Protein AF-A0A7Y5FAD1-F1 (afdb_monomer)

Foldseek 3Di:
DDDDDDDPVVVVPPPPDDDDDDPCPPPPPPQVQWQKKKFWDDDDPPADPQQVQQRVFKIFNDPVLRVVSGSDPPHPTDMDIDIDHPVLVCQQQPPNRGMGGNVPSD

Mean predicted aligned error: 13.63 Å

Radius of gyration: 22.09 Å; Cα contacts (8 Å, |Δi|>4): 123; chains: 1; bounding box: 29×69×39 Å

Solvent-accessible surface area (backbone atoms only — not comparable to full-atom values): 6742 Å² total; per-residue (Å²): 140,84,82,83,79,84,56,78,71,70,70,71,72,74,80,81,83,79,91,75,90,74,85,70,65,70,79,70,77,80,51,90,57,48,40,72,33,22,30,38,46,77,82,69,86,87,57,53,68,63,44,54,51,48,29,73,37,35,40,14,62,36,68,67,50,36,70,67,65,59,69,49,98,86,53,82,56,45,79,41,82,45,72,42,47,49,68,60,48,53,64,40,36,52,98,75,45,50,64,28,45,59,84,75,61,103

Secondary structure (DSSP, 8-state):
-------TTTTSSS-----------------TTEEEEEEEE--STTS-HHHHHHHHHEEESSHHHHHH--SSTT--PEEEEEEEEHHHHHHHSGGG-SEEETTT--

Sequence (106 aa):
MKVKKVTRRAFLSSTAVAGATVTMGCPRPNLTNGVKVFKR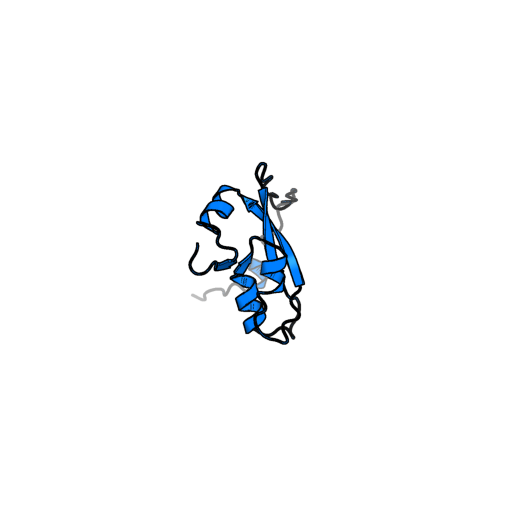SARGIHVSNAAKKNNFNKL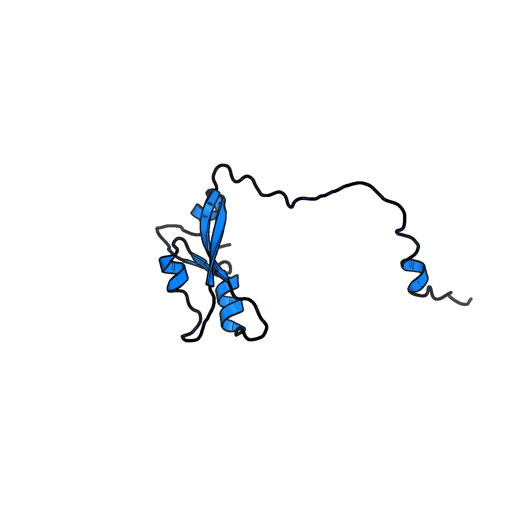YKTFLAAKRGRAHKGDHSYVVQLIISRQLFDTLFPNGNLVADLRHDL

pLDDT: mean 78.47, std 18.67, range [41.38, 97.06]

Structure (mmCIF, N/CA/C/O backbone):
data_AF-A0A7Y5FAD1-F1
#
_entry.id   AF-A0A7Y5FAD1-F1
#
loop_
_atom_site.group_PDB
_atom_site.id
_atom_site.type_symbol
_atom_site.label_atom_id
_atom_site.label_alt_id
_atom_site.label_comp_id
_atom_site.label_asym_id
_atom_site.label_entity_id
_atom_site.label_seq_id
_atom_site.pdbx_PDB_ins_code
_atom_site.Cartn_x
_atom_site.Cartn_y
_atom_site.Cartn_z
_atom_site.occupancy
_atom_site.B_iso_or_equiv
_atom_site.auth_seq_id
_atom_site.auth_comp_id
_atom_site.auth_asym_id
_atom_site.auth_atom_id
_atom_site.pdbx_PDB_model_num
ATOM 1 N N . MET A 1 1 ? -4.026 59.691 -21.173 1.00 42.12 1 MET A N 1
ATOM 2 C CA . MET A 1 1 ? -3.724 59.076 -19.857 1.00 42.12 1 MET A CA 1
ATOM 3 C C . MET A 1 1 ? -2.830 57.858 -20.068 1.00 42.12 1 MET A C 1
ATOM 5 O O . MET A 1 1 ? -3.213 56.977 -20.824 1.00 42.12 1 MET A O 1
ATOM 9 N N . LYS A 1 2 ? -1.625 57.818 -19.482 1.00 41.38 2 LYS A N 1
ATOM 10 C CA . LYS A 1 2 ? -0.710 56.661 -19.569 1.00 41.38 2 LYS A CA 1
ATOM 11 C C . LYS A 1 2 ? -0.881 55.789 -18.321 1.00 41.38 2 LYS A C 1
ATOM 13 O O . LYS A 1 2 ? -0.657 56.267 -17.213 1.00 41.38 2 LYS A O 1
ATOM 18 N N . VAL A 1 3 ? -1.268 54.526 -18.497 1.00 57.53 3 VAL A N 1
ATOM 19 C CA . VAL A 1 3 ? -1.373 53.542 -17.406 1.00 57.53 3 VAL A CA 1
ATOM 20 C C . VAL A 1 3 ? 0.041 53.145 -16.968 1.00 57.53 3 VAL A C 1
ATOM 22 O O . VAL A 1 3 ? 0.816 52.615 -17.766 1.00 57.53 3 VAL A O 1
ATOM 25 N N . LYS A 1 4 ? 0.403 53.423 -15.709 1.00 57.50 4 LYS A N 1
ATOM 26 C CA . LYS A 1 4 ? 1.689 53.006 -15.127 1.00 57.50 4 LYS A CA 1
ATOM 27 C C . LYS A 1 4 ? 1.701 51.478 -14.983 1.00 57.50 4 LYS A C 1
ATOM 29 O O . LYS A 1 4 ? 0.959 50.926 -14.177 1.00 57.50 4 LYS A O 1
ATOM 34 N N . LYS A 1 5 ? 2.545 50.791 -15.760 1.00 57.88 5 LYS A N 1
ATOM 35 C CA . LYS A 1 5 ? 2.800 49.349 -15.609 1.00 57.88 5 LYS A CA 1
ATOM 36 C C . LYS A 1 5 ? 3.561 49.105 -14.303 1.00 57.88 5 LYS A C 1
ATOM 38 O O . LYS A 1 5 ? 4.722 49.485 -14.185 1.00 57.88 5 LYS A O 1
ATOM 43 N N . VAL A 1 6 ? 2.907 48.457 -13.342 1.00 59.28 6 VAL A N 1
ATOM 44 C CA . VAL A 1 6 ? 3.544 47.960 -12.117 1.00 59.28 6 VAL A CA 1
ATOM 45 C C . VAL A 1 6 ? 4.505 46.836 -12.506 1.00 59.28 6 VAL A C 1
ATOM 47 O O . VAL A 1 6 ? 4.096 45.814 -13.054 1.00 59.28 6 VAL A O 1
ATOM 50 N N . THR A 1 7 ? 5.801 47.035 -12.284 1.00 65.25 7 THR A N 1
ATOM 51 C CA . THR A 1 7 ? 6.825 46.021 -12.552 1.00 65.25 7 THR A CA 1
ATOM 52 C C . THR A 1 7 ? 6.920 45.038 -11.383 1.00 65.25 7 THR A C 1
ATOM 54 O O . THR A 1 7 ? 6.825 45.421 -10.218 1.00 65.25 7 THR A O 1
ATOM 57 N N . ARG A 1 8 ? 7.137 43.749 -11.695 1.00 54.91 8 ARG A N 1
ATOM 58 C CA 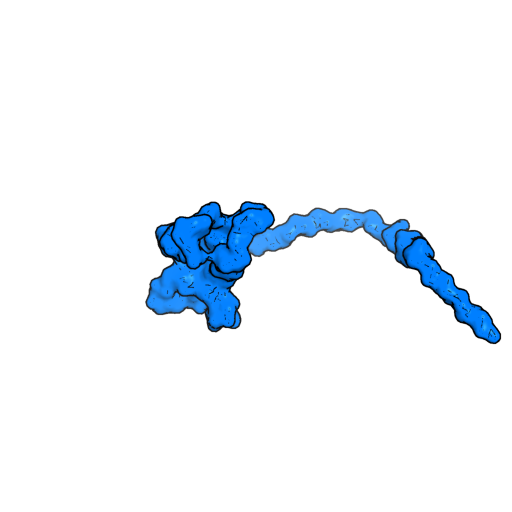. ARG A 1 8 ? 7.155 42.603 -10.754 1.00 54.91 8 ARG A CA 1
ATOM 59 C C . ARG A 1 8 ? 8.017 42.782 -9.493 1.00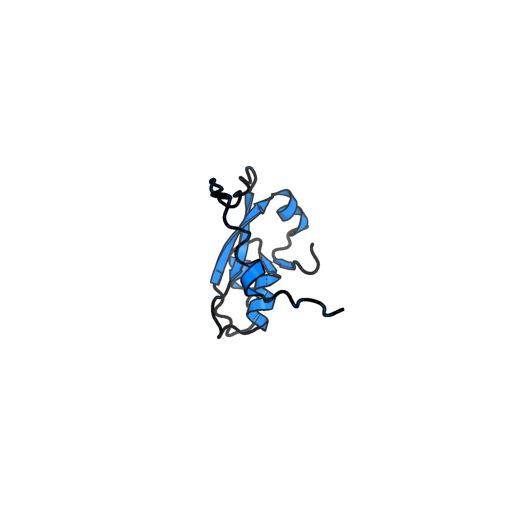 54.91 8 ARG A C 1
ATOM 61 O O . ARG A 1 8 ? 7.788 42.081 -8.516 1.00 54.91 8 ARG A O 1
ATOM 68 N N . ARG A 1 9 ? 8.989 43.700 -9.489 1.00 53.22 9 ARG A N 1
ATOM 69 C CA . ARG A 1 9 ? 9.839 43.983 -8.320 1.00 53.22 9 ARG A CA 1
ATOM 70 C C . ARG A 1 9 ? 9.114 44.726 -7.196 1.00 53.22 9 ARG A C 1
ATOM 72 O O . ARG A 1 9 ? 9.465 44.512 -6.046 1.00 53.22 9 ARG A O 1
ATOM 79 N N . ALA A 1 10 ? 8.086 45.520 -7.499 1.00 53.66 10 ALA A N 1
ATOM 80 C CA . ALA A 1 10 ? 7.326 46.246 -6.477 1.00 53.66 10 ALA A CA 1
ATOM 81 C C . ALA A 1 10 ? 6.360 45.347 -5.680 1.00 53.66 10 ALA A C 1
ATOM 83 O O . ALA A 1 10 ? 5.921 45.727 -4.601 1.00 53.66 10 ALA A O 1
ATOM 84 N N . PHE A 1 11 ? 6.042 44.150 -6.190 1.00 52.91 11 PHE A N 1
ATOM 85 C CA . PHE A 1 11 ? 5.161 43.196 -5.505 1.00 52.91 11 PHE A CA 1
ATOM 86 C C . PHE A 1 11 ? 5.894 42.363 -4.439 1.00 52.91 11 PHE A C 1
ATOM 88 O O . PHE A 1 11 ? 5.261 41.800 -3.557 1.00 52.91 11 PHE A O 1
ATOM 95 N N . LEU A 1 12 ? 7.228 42.275 -4.510 1.00 52.41 12 LEU A N 1
ATOM 96 C CA . LEU A 1 12 ? 8.035 41.457 -3.593 1.00 52.41 12 LEU A CA 1
ATOM 97 C C . LEU A 1 12 ? 8.501 42.212 -2.342 1.00 52.41 12 LEU A C 1
ATOM 99 O O . LEU A 1 12 ? 8.992 41.595 -1.404 1.00 52.41 12 LEU A O 1
ATOM 103 N N . SER A 1 13 ? 8.349 43.536 -2.310 1.00 47.12 13 SER A N 1
ATOM 104 C CA . SER A 1 13 ? 8.794 44.387 -1.202 1.00 47.12 13 SER A CA 1
ATOM 105 C C . SER A 1 13 ? 7.702 44.700 -0.169 1.00 47.12 13 SER A C 1
ATOM 107 O O . SER A 1 13 ? 7.975 45.415 0.787 1.00 47.12 13 SER A O 1
ATOM 109 N N . SER A 1 14 ? 6.479 44.180 -0.329 1.00 48.28 14 SER A N 1
ATOM 110 C CA . SER A 1 14 ? 5.347 44.441 0.579 1.00 48.28 14 SER A CA 1
ATOM 111 C C . SER A 1 14 ? 5.013 43.298 1.548 1.00 48.28 14 SER A C 1
ATOM 113 O O . SER A 1 14 ? 4.109 43.448 2.362 1.00 48.28 14 SER A O 1
ATOM 115 N N . THR A 1 15 ? 5.746 42.180 1.540 1.00 49.84 15 THR A N 1
ATOM 116 C CA . THR A 1 15 ? 5.535 41.060 2.485 1.00 49.84 15 THR A CA 1
ATOM 117 C C . THR A 1 15 ? 6.673 40.926 3.493 1.00 49.84 15 THR A C 1
ATOM 119 O O . THR A 1 15 ? 7.124 39.823 3.793 1.00 49.84 15 THR A O 1
ATOM 122 N N . ALA A 1 16 ? 7.165 42.056 3.998 1.00 47.91 16 ALA A N 1
ATOM 123 C CA . ALA A 1 16 ? 8.243 42.114 4.978 1.00 47.91 16 ALA A CA 1
ATOM 124 C C . ALA A 1 16 ? 7.760 42.617 6.348 1.00 47.91 16 ALA A C 1
ATOM 126 O O . ALA A 1 16 ? 8.431 43.444 6.943 1.00 47.91 16 ALA A O 1
ATOM 127 N N . VAL A 1 17 ? 6.619 42.137 6.862 1.00 50.34 17 VAL A N 1
ATOM 128 C CA . VAL A 1 17 ? 6.303 42.197 8.304 1.00 50.34 17 VAL A CA 1
ATOM 129 C C . VAL A 1 17 ? 5.384 41.028 8.679 1.00 50.34 17 VAL A C 1
ATOM 131 O O . VAL A 1 17 ? 4.182 41.090 8.451 1.00 50.34 17 VAL A O 1
ATOM 134 N N . ALA A 1 18 ? 5.959 39.960 9.232 1.00 44.78 18 ALA A N 1
ATOM 135 C CA . ALA A 1 18 ? 5.340 39.083 10.235 1.00 44.78 18 ALA A CA 1
ATOM 136 C C . ALA A 1 18 ? 6.377 38.033 10.660 1.00 44.78 18 ALA A C 1
ATOM 138 O O . ALA A 1 18 ? 6.427 36.918 10.142 1.00 44.78 18 ALA A O 1
ATOM 139 N N . GLY A 1 19 ? 7.240 38.411 11.601 1.00 46.53 19 GLY A N 1
ATOM 140 C CA . GLY A 1 19 ? 7.854 37.428 12.479 1.00 46.53 19 GLY A CA 1
ATOM 141 C C . GLY A 1 19 ? 6.807 36.958 13.487 1.00 46.53 19 GLY A C 1
ATOM 142 O O . GLY A 1 19 ? 6.205 37.796 14.146 1.00 46.53 19 GLY A O 1
ATOM 143 N N . ALA A 1 20 ? 6.580 35.647 13.571 1.00 42.09 20 ALA A N 1
ATOM 144 C CA . ALA A 1 20 ? 6.205 34.902 14.779 1.00 42.09 20 ALA A CA 1
ATOM 145 C C . ALA A 1 20 ? 5.917 33.443 14.389 1.00 42.09 20 ALA A C 1
ATOM 147 O O . ALA A 1 20 ? 4.952 33.144 13.694 1.00 42.09 20 ALA A O 1
ATOM 148 N N . THR A 1 21 ? 6.811 32.553 14.814 1.00 49.34 21 THR A N 1
ATOM 149 C CA . THR A 1 21 ? 6.582 31.137 15.138 1.00 49.34 21 THR A CA 1
ATOM 150 C C . THR A 1 21 ? 5.265 30.508 14.672 1.00 49.34 21 THR A C 1
ATOM 152 O O . THR A 1 21 ? 4.259 30.536 15.376 1.00 49.34 21 THR A O 1
ATOM 155 N N . VAL A 1 22 ? 5.337 29.751 13.584 1.00 46.66 22 VAL A N 1
ATOM 156 C CA . VAL A 1 22 ? 4.619 28.482 13.539 1.00 46.66 22 VAL A CA 1
ATOM 157 C C . VAL A 1 22 ? 5.586 27.457 12.973 1.00 46.66 22 VAL A C 1
ATOM 159 O O . VAL A 1 22 ? 5.670 27.226 11.769 1.00 46.66 22 VAL A O 1
ATOM 162 N N . THR A 1 23 ? 6.327 26.793 13.859 1.00 48.34 23 THR A N 1
ATOM 163 C CA . THR A 1 23 ? 6.605 25.380 13.636 1.00 48.34 23 THR A CA 1
ATOM 164 C C . THR A 1 23 ? 5.238 24.700 13.616 1.00 48.34 23 THR A C 1
ATOM 166 O O . THR A 1 23 ? 4.803 24.096 14.592 1.00 48.34 23 THR A O 1
ATOM 169 N N . MET A 1 24 ? 4.525 24.806 12.489 1.00 47.94 24 MET A N 1
ATOM 170 C CA . MET A 1 24 ? 3.533 23.815 12.115 1.00 47.94 24 MET A CA 1
ATOM 171 C C . MET A 1 24 ? 4.338 22.540 11.886 1.00 47.94 24 MET A C 1
ATOM 173 O O . MET A 1 24 ? 4.602 22.130 10.757 1.00 47.94 24 MET A O 1
ATOM 177 N N . GLY A 1 25 ? 4.781 21.920 12.985 1.00 46.31 25 GLY A N 1
ATOM 178 C CA . GLY A 1 25 ? 4.911 20.486 13.029 1.00 46.31 25 GLY A CA 1
ATOM 179 C C . GLY A 1 25 ? 3.578 20.022 12.495 1.00 46.31 25 GLY A C 1
ATOM 180 O O . GLY A 1 25 ? 2.553 20.273 13.129 1.00 46.31 25 GLY A O 1
ATOM 181 N N . CYS A 1 26 ? 3.594 19.521 11.255 1.00 57.31 26 CYS A N 1
ATOM 182 C CA . CYS A 1 26 ? 2.414 18.981 10.605 1.00 57.31 26 CYS A CA 1
ATOM 183 C C . CYS A 1 26 ? 1.690 18.197 11.690 1.00 57.31 26 CYS A C 1
ATOM 185 O O . CYS A 1 26 ? 2.369 17.355 12.295 1.00 57.31 26 CYS A O 1
ATOM 187 N N . PRO A 1 27 ? 0.425 18.521 12.022 1.00 52.16 27 PRO A N 1
ATOM 188 C CA . PRO A 1 27 ? -0.274 17.828 13.083 1.00 52.16 27 PRO A CA 1
ATOM 189 C C . PRO A 1 27 ? -0.155 16.357 12.730 1.00 52.16 27 PRO A C 1
ATOM 191 O O . PRO A 1 27 ? -0.716 15.912 11.733 1.00 52.16 27 PRO A O 1
ATOM 194 N N . ARG A 1 28 ? 0.693 15.622 13.458 1.00 54.06 28 ARG A N 1
ATOM 195 C CA . ARG A 1 28 ? 0.705 14.175 13.356 1.00 54.06 28 ARG A CA 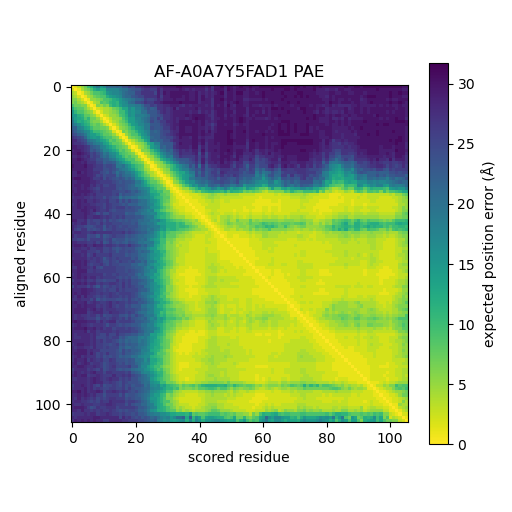1
ATOM 196 C C . ARG A 1 28 ? -0.648 13.848 13.940 1.00 54.06 28 ARG A C 1
ATOM 198 O O . ARG A 1 28 ? -0.817 14.123 15.130 1.00 54.06 28 ARG A O 1
ATOM 205 N N . PRO A 1 29 ? -1.631 13.395 13.143 1.00 57.34 29 PRO A N 1
ATOM 206 C CA . PRO A 1 29 ? -2.874 12.968 13.735 1.00 57.34 29 PRO A CA 1
ATOM 207 C C . PRO A 1 29 ? -2.453 11.897 14.733 1.00 57.34 29 PRO A C 1
ATOM 209 O O . PRO A 1 29 ? -1.894 10.866 14.348 1.00 57.34 29 PRO A O 1
ATOM 212 N N . ASN A 1 30 ? -2.586 12.209 16.023 1.00 52.22 30 ASN A N 1
ATOM 213 C CA . ASN A 1 30 ? -2.399 11.248 17.088 1.00 52.22 30 ASN A CA 1
ATOM 214 C C . ASN A 1 30 ? -3.600 10.326 16.930 1.00 52.22 30 ASN A C 1
ATOM 216 O O . ASN A 1 30 ? -4.658 10.530 17.516 1.00 52.22 30 ASN A O 1
ATOM 220 N N . LEU A 1 31 ? -3.470 9.394 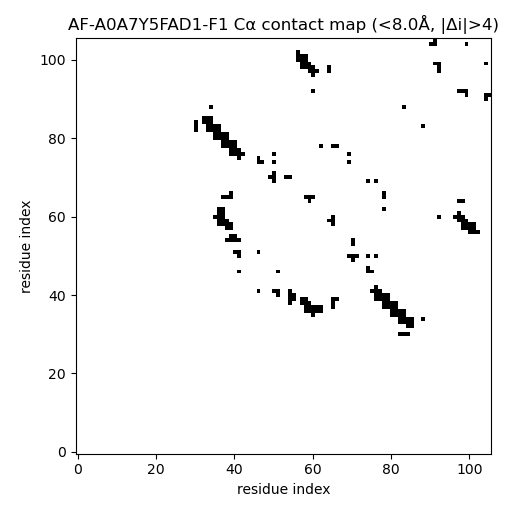15.987 1.00 58.88 31 LEU A N 1
ATOM 221 C CA . LEU A 1 31 ? -4.427 8.349 15.724 1.00 58.88 31 LEU A CA 1
ATOM 222 C C . LEU A 1 31 ? -4.331 7.436 16.938 1.00 58.88 31 LEU A C 1
ATOM 224 O O . LEU A 1 31 ? -3.604 6.448 16.931 1.00 58.88 31 LEU A O 1
ATOM 228 N N . THR A 1 32 ? -5.051 7.801 17.994 1.00 59.91 32 THR A N 1
ATOM 229 C CA . THR A 1 32 ? -5.218 7.014 19.218 1.00 59.91 32 THR A CA 1
ATOM 230 C C . THR A 1 32 ? -5.749 5.609 18.910 1.00 59.91 32 THR A C 1
ATOM 232 O O . THR A 1 32 ? -5.508 4.696 19.685 1.00 59.91 32 THR A O 1
ATOM 235 N N . ASN A 1 33 ? -6.333 5.413 17.716 1.00 71.38 33 ASN A N 1
ATOM 236 C CA . ASN A 1 33 ? -6.722 4.130 17.120 1.00 71.38 33 ASN A CA 1
ATOM 237 C C . ASN A 1 33 ? -6.102 3.909 15.721 1.00 71.38 33 ASN A C 1
ATOM 239 O O . ASN A 1 33 ? -6.787 3.534 14.766 1.00 71.38 33 ASN A O 1
ATOM 243 N N . GLY A 1 34 ? -4.817 4.226 15.563 1.00 81.25 34 GLY A N 1
ATOM 244 C CA . GLY A 1 34 ? -4.099 4.087 14.299 1.00 81.25 34 GLY A CA 1
ATOM 245 C C . GLY A 1 34 ? -3.862 2.629 13.906 1.00 81.25 34 GLY A C 1
ATOM 246 O O . GLY A 1 34 ? -3.180 1.892 14.615 1.00 81.25 34 GLY A O 1
ATOM 247 N N . VAL A 1 35 ? -4.368 2.217 12.744 1.00 92.25 35 VAL A N 1
ATOM 248 C CA . VAL A 1 35 ? -4.123 0.886 12.175 1.00 92.25 35 VAL A CA 1
ATOM 249 C C . VAL A 1 35 ? -2.966 0.951 11.187 1.00 92.25 35 VAL A C 1
ATOM 251 O O . VAL A 1 35 ? -2.884 1.851 10.347 1.00 92.25 35 VAL A O 1
ATOM 254 N N . LYS A 1 36 ? -2.058 -0.025 11.283 1.00 93.88 36 LYS A N 1
ATOM 255 C CA . LYS A 1 36 ? -0.928 -0.163 10.362 1.00 93.88 36 LYS A CA 1
ATOM 256 C C . LYS A 1 36 ? -1.416 -0.673 9.009 1.00 93.88 36 LYS A C 1
ATOM 258 O O . LYS A 1 36 ? -2.034 -1.729 8.925 1.00 93.88 36 LYS A O 1
ATOM 263 N N . VAL A 1 37 ? -1.057 0.048 7.958 1.00 95.62 37 VAL A N 1
ATOM 264 C CA . VAL A 1 37 ? -1.210 -0.370 6.561 1.00 95.62 37 VAL A CA 1
ATOM 265 C C . VAL A 1 37 ? 0.114 -0.206 5.835 1.00 95.62 37 VAL A C 1
ATOM 267 O O . VAL A 1 37 ? 1.059 0.395 6.345 1.00 95.62 37 VAL A O 1
ATOM 270 N N . P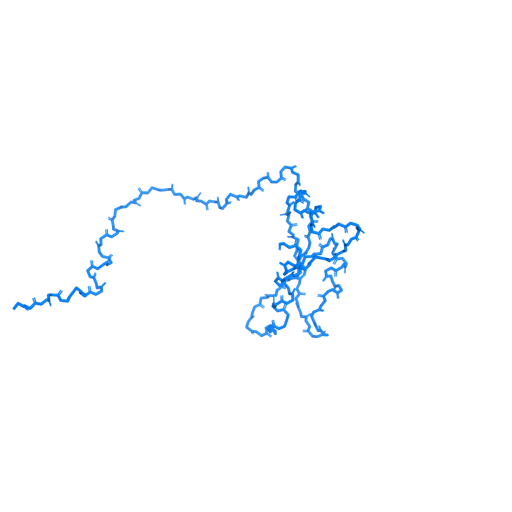HE A 1 38 ? 0.206 -0.756 4.634 1.00 96.56 38 PHE A N 1
ATOM 271 C CA . PHE A 1 38 ? 1.434 -0.773 3.856 1.00 96.56 38 PHE A CA 1
ATOM 272 C C . PHE A 1 38 ? 1.205 -0.133 2.494 1.00 96.56 38 PHE A C 1
ATOM 274 O O . PHE A 1 38 ? 0.151 -0.283 1.881 1.00 96.56 38 PHE A O 1
ATOM 281 N N . LYS A 1 39 ? 2.218 0.571 2.001 1.00 95.31 39 LYS A N 1
ATOM 282 C CA . LYS A 1 39 ? 2.234 1.189 0.676 1.00 95.31 39 LYS A CA 1
ATOM 283 C C . LYS A 1 39 ? 3.551 0.867 -0.005 1.00 95.31 39 LYS A C 1
ATOM 285 O O . LYS A 1 39 ? 4.585 0.774 0.652 1.00 95.31 39 LYS A O 1
ATOM 290 N N . ARG A 1 40 ? 3.537 0.703 -1.324 1.00 94.44 40 ARG A N 1
ATOM 291 C CA . ARG A 1 40 ? 4.782 0.639 -2.095 1.00 94.44 40 ARG A CA 1
ATOM 292 C C . ARG A 1 40 ? 5.240 2.058 -2.406 1.00 94.44 40 ARG A C 1
ATOM 294 O O . ARG A 1 40 ? 4.425 2.912 -2.734 1.00 94.44 40 ARG A O 1
ATOM 301 N N . SER A 1 41 ? 6.530 2.324 -2.291 1.00 92.19 41 SER A N 1
ATOM 302 C CA . SER A 1 41 ? 7.122 3.624 -2.578 1.00 92.19 41 SER A CA 1
ATOM 303 C C . SER A 1 41 ? 8.385 3.447 -3.400 1.00 92.19 41 SER A C 1
ATOM 305 O O . SER A 1 41 ? 9.098 2.457 -3.274 1.00 92.19 41 SER A O 1
ATOM 307 N N . ALA A 1 42 ? 8.644 4.408 -4.271 1.00 89.50 42 ALA A N 1
ATOM 308 C CA . ALA A 1 42 ? 9.816 4.430 -5.121 1.00 89.50 42 ALA A CA 1
ATOM 309 C C . ALA A 1 42 ? 10.283 5.873 -5.238 1.00 89.50 42 ALA A C 1
ATOM 311 O O . ALA A 1 42 ? 9.463 6.782 -5.382 1.00 89.50 42 ALA A O 1
ATOM 312 N N . ARG A 1 43 ? 11.596 6.083 -5.182 1.00 82.75 43 ARG A N 1
ATOM 313 C CA . ARG A 1 43 ? 12.212 7.402 -5.322 1.00 82.75 43 ARG A CA 1
ATOM 314 C C . ARG A 1 43 ? 13.075 7.417 -6.574 1.00 82.75 43 ARG A C 1
ATOM 316 O O . ARG A 1 43 ? 13.744 6.433 -6.868 1.00 82.75 43 ARG A O 1
ATOM 323 N N . GLY A 1 44 ? 13.059 8.540 -7.286 1.00 82.25 44 GLY A N 1
ATOM 324 C CA . GLY A 1 44 ? 13.968 8.799 -8.400 1.00 82.25 44 GLY A CA 1
ATOM 325 C C . GLY A 1 44 ? 13.306 8.960 -9.768 1.00 82.25 44 GLY A C 1
ATOM 326 O O . GLY A 1 44 ? 12.148 8.597 -10.010 1.00 82.25 44 GLY A O 1
ATOM 327 N N . ILE A 1 45 ? 14.093 9.532 -10.678 1.00 81.00 45 ILE A N 1
ATOM 328 C CA . ILE A 1 45 ? 13.716 9.797 -12.070 1.00 81.00 45 ILE A CA 1
ATOM 329 C C . ILE A 1 45 ? 13.573 8.508 -12.890 1.00 81.00 45 ILE A C 1
ATOM 331 O O . ILE A 1 45 ? 12.676 8.426 -13.720 1.00 81.00 45 ILE A O 1
ATOM 335 N N . HIS A 1 46 ? 14.365 7.475 -12.581 1.00 85.75 46 HIS A N 1
ATOM 336 C CA . HIS A 1 46 ? 14.413 6.212 -13.330 1.00 85.75 46 HIS A CA 1
ATOM 337 C C . HIS A 1 46 ? 13.280 5.231 -13.000 1.00 85.75 46 HIS A C 1
ATOM 339 O O . HIS A 1 46 ? 13.172 4.174 -13.617 1.00 85.75 46 HIS A O 1
ATOM 345 N N . VAL A 1 47 ? 12.421 5.550 -12.029 1.00 89.75 47 VAL A N 1
ATOM 346 C CA . VAL A 1 47 ? 11.260 4.710 -11.729 1.00 89.75 47 VAL A CA 1
ATOM 347 C C . VAL A 1 47 ? 10.202 4.915 -12.810 1.00 89.75 47 VAL A C 1
ATOM 349 O O . VAL A 1 47 ? 9.791 6.050 -13.074 1.00 89.75 47 VAL A O 1
ATOM 352 N N . SER A 1 48 ? 9.718 3.810 -13.378 1.00 89.81 48 SER A N 1
ATOM 353 C CA . SER A 1 48 ? 8.678 3.827 -14.403 1.00 89.81 48 SER A CA 1
ATOM 354 C C . SER A 1 48 ? 7.416 4.553 -13.921 1.00 89.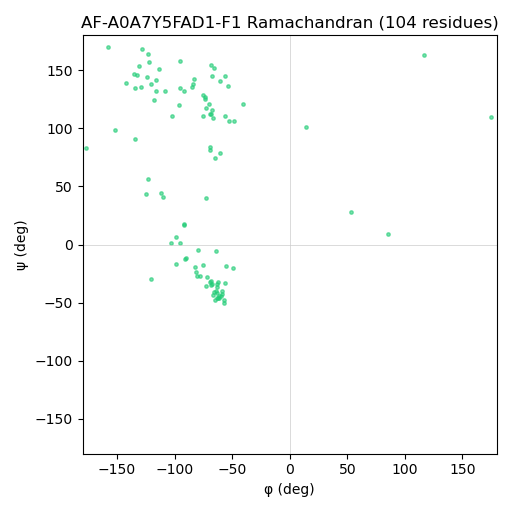81 48 SER A C 1
ATOM 356 O O . SER A 1 48 ? 7.005 4.470 -12.757 1.00 89.81 48 SER A O 1
ATOM 358 N N . ASN A 1 49 ? 6.745 5.247 -14.839 1.00 89.88 49 ASN A N 1
ATOM 359 C CA . ASN A 1 49 ? 5.486 5.922 -14.525 1.00 89.88 49 ASN A CA 1
ATOM 360 C C . ASN A 1 49 ? 4.395 4.932 -14.091 1.00 89.88 49 ASN A C 1
ATOM 362 O O . ASN A 1 49 ? 3.572 5.263 -13.238 1.00 89.88 49 ASN A O 1
ATOM 366 N N . ALA A 1 50 ? 4.417 3.709 -14.628 1.00 89.38 50 ALA A N 1
ATOM 367 C CA . ALA A 1 50 ? 3.516 2.637 -14.220 1.00 89.38 50 ALA A CA 1
ATOM 368 C C . ALA A 1 50 ? 3.708 2.270 -12.740 1.00 89.38 50 ALA A C 1
ATOM 370 O O . ALA A 1 50 ? 2.727 2.209 -11.999 1.00 89.38 50 ALA A O 1
ATOM 371 N N . ALA A 1 51 ? 4.957 2.112 -12.283 1.00 91.50 51 ALA A N 1
ATOM 372 C CA . ALA A 1 51 ? 5.253 1.844 -10.878 1.00 91.50 51 ALA A CA 1
ATOM 373 C C . ALA A 1 51 ? 4.819 3.007 -9.980 1.00 91.50 51 ALA A C 1
ATOM 375 O O . ALA A 1 51 ? 4.119 2.782 -8.995 1.00 91.50 51 ALA A O 1
ATOM 376 N N . LYS A 1 52 ? 5.126 4.258 -10.355 1.00 91.06 52 LYS A N 1
ATOM 377 C CA . LYS A 1 52 ? 4.688 5.450 -9.603 1.00 91.06 52 LYS A CA 1
ATOM 378 C C . LYS A 1 52 ? 3.165 5.505 -9.452 1.00 91.06 52 LYS A C 1
ATOM 380 O O . LYS A 1 52 ? 2.669 5.680 -8.341 1.00 91.06 52 LYS A O 1
ATOM 385 N N . LYS A 1 53 ? 2.420 5.298 -10.544 1.00 90.69 53 LYS A N 1
ATOM 386 C CA . LYS A 1 53 ? 0.950 5.286 -10.529 1.00 90.69 53 LYS A CA 1
ATOM 387 C C . LYS A 1 53 ? 0.403 4.129 -9.692 1.00 90.69 53 LYS A C 1
ATOM 389 O O . LYS A 1 53 ? -0.458 4.362 -8.851 1.00 90.69 53 LYS A O 1
ATOM 394 N N . ASN A 1 54 ? 0.893 2.906 -9.879 1.00 92.19 54 ASN A N 1
ATOM 395 C CA . ASN A 1 54 ? 0.438 1.746 -9.106 1.00 92.19 54 ASN A CA 1
ATOM 396 C C . ASN A 1 54 ? 0.686 1.941 -7.601 1.00 92.19 54 ASN A C 1
ATOM 398 O O . ASN A 1 54 ? -0.200 1.716 -6.785 1.00 92.19 54 ASN A O 1
ATOM 402 N N . ASN A 1 55 ? 1.871 2.435 -7.244 1.00 92.56 55 ASN A N 1
ATOM 403 C CA . ASN A 1 55 ? 2.251 2.734 -5.869 1.00 92.56 55 ASN A CA 1
ATOM 404 C C . ASN A 1 55 ? 1.384 3.818 -5.242 1.00 92.56 55 ASN A C 1
ATOM 406 O O . ASN A 1 55 ? 1.010 3.698 -4.083 1.00 92.56 55 ASN A O 1
ATOM 410 N N . PHE A 1 56 ? 1.075 4.881 -5.989 1.00 91.50 56 PHE A N 1
ATOM 411 C CA . PHE A 1 56 ? 0.279 5.990 -5.476 1.00 91.50 56 PHE A CA 1
ATOM 412 C C . PHE A 1 56 ? -1.143 5.556 -5.119 1.00 91.50 56 PHE A C 1
ATOM 414 O O . PHE A 1 56 ? -1.643 5.969 -4.075 1.00 91.50 56 PHE A O 1
ATOM 421 N N . ASN A 1 57 ? -1.742 4.700 -5.949 1.00 93.06 57 ASN A N 1
ATOM 422 C CA . ASN A 1 57 ? -3.153 4.341 -5.853 1.00 93.06 57 ASN A CA 1
ATOM 423 C C . ASN A 1 57 ? -3.427 3.111 -4.985 1.00 93.06 57 ASN A C 1
ATOM 425 O O . ASN A 1 57 ? -4.573 2.892 -4.640 1.00 93.06 57 ASN A O 1
ATOM 429 N N . LYS A 1 58 ? -2.421 2.318 -4.598 1.00 94.69 58 LYS A N 1
ATOM 430 C CA . LYS A 1 58 ? -2.661 1.092 -3.823 1.00 94.69 58 LYS A CA 1
ATOM 431 C C . LYS A 1 58 ? -2.220 1.198 -2.372 1.00 94.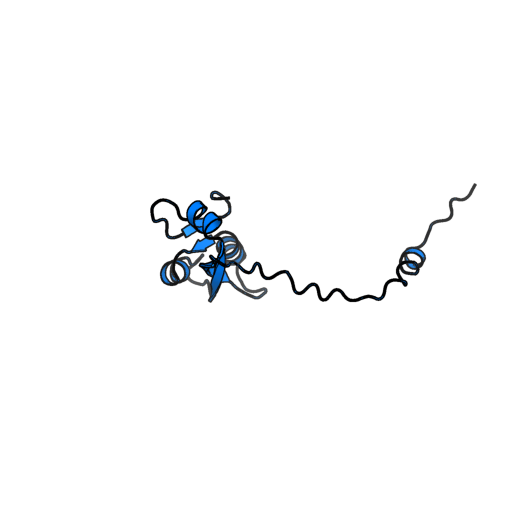69 58 LYS A C 1
ATOM 433 O O . LYS A 1 58 ? -1.080 1.574 -2.083 1.00 94.69 58 LYS A O 1
ATOM 438 N N . LEU A 1 59 ? -3.104 0.774 -1.475 1.00 95.56 59 LEU A N 1
ATOM 439 C CA . LEU A 1 59 ? -2.798 0.452 -0.085 1.00 95.56 59 LEU A CA 1
ATOM 440 C C . LEU A 1 59 ? -2.986 -1.042 0.159 1.00 95.56 59 LEU A C 1
ATOM 442 O O . LEU A 1 59 ? -3.785 -1.710 -0.488 1.00 95.56 59 LEU A O 1
ATOM 446 N N . TYR A 1 60 ? -2.224 -1.571 1.105 1.00 97.06 60 TYR A N 1
ATOM 447 C CA . TYR A 1 60 ? -2.182 -2.993 1.407 1.00 97.06 60 TYR A CA 1
ATOM 448 C C . TYR A 1 60 ? -2.389 -3.214 2.900 1.00 97.06 60 TYR A C 1
ATOM 450 O O . TYR A 1 60 ? -1.751 -2.563 3.729 1.00 97.06 60 TYR A O 1
ATOM 458 N N . LYS A 1 61 ? -3.226 -4.192 3.242 1.00 95.44 61 LYS A N 1
ATOM 459 C CA . LYS A 1 61 ? -3.497 -4.583 4.631 1.00 95.44 61 LYS A CA 1
ATOM 460 C C . LYS A 1 61 ? -2.290 -5.244 5.297 1.00 95.44 61 LYS A C 1
ATOM 462 O O . LYS A 1 61 ? -2.091 -5.119 6.500 1.00 95.44 61 LYS A O 1
ATOM 467 N N . THR A 1 62 ? -1.463 -5.947 4.520 1.00 96.06 62 THR A N 1
ATOM 468 C CA . THR A 1 62 ? -0.308 -6.700 5.030 1.00 96.06 62 THR A CA 1
ATOM 469 C C . THR A 1 62 ? 0.965 -6.410 4.244 1.00 96.06 62 THR A C 1
ATOM 471 O O . THR A 1 62 ? 0.939 -6.093 3.051 1.00 96.06 62 THR A O 1
ATOM 474 N N . PHE A 1 63 ? 2.111 -6.585 4.905 1.00 95.12 63 PHE A N 1
ATOM 475 C CA . PHE A 1 63 ? 3.423 -6.449 4.275 1.00 95.12 63 PHE A CA 1
ATOM 476 C C . PHE A 1 63 ? 3.604 -7.425 3.102 1.00 95.12 63 PHE A C 1
ATOM 478 O O . PHE A 1 63 ? 4.139 -7.059 2.055 1.00 95.12 63 PHE A O 1
ATOM 485 N N . LEU A 1 64 ? 3.121 -8.665 3.246 1.00 94.75 64 LEU A N 1
ATOM 486 C CA . LEU A 1 64 ? 3.216 -9.686 2.199 1.00 94.75 64 LEU A CA 1
ATOM 487 C C . LEU A 1 64 ? 2.393 -9.317 0.960 1.00 94.75 64 LEU A C 1
ATOM 489 O O . LEU A 1 64 ? 2.890 -9.475 -0.158 1.00 94.75 64 LEU A O 1
ATOM 493 N N . ALA A 1 65 ? 1.185 -8.772 1.142 1.00 95.06 65 ALA A N 1
ATOM 494 C CA . ALA A 1 65 ? 0.381 -8.264 0.032 1.00 95.06 65 ALA A CA 1
ATOM 495 C C . ALA A 1 65 ? 1.111 -7.121 -0.696 1.00 95.06 65 ALA A C 1
ATOM 497 O O . ALA A 1 65 ? 1.250 -7.157 -1.919 1.00 95.06 65 ALA A O 1
ATOM 498 N N . ALA A 1 66 ? 1.702 -6.179 0.049 1.00 94.94 66 ALA A N 1
ATOM 499 C CA . ALA A 1 66 ? 2.498 -5.093 -0.527 1.00 94.94 66 ALA A CA 1
ATOM 500 C C . ALA A 1 66 ? 3.758 -5.583 -1.262 1.00 94.94 66 ALA A C 1
ATOM 502 O O . ALA A 1 66 ? 4.162 -4.999 -2.269 1.00 94.94 66 ALA A O 1
ATOM 503 N N . LYS A 1 67 ? 4.401 -6.659 -0.792 1.00 93.12 67 LYS A N 1
ATOM 504 C CA . LYS A 1 67 ? 5.580 -7.246 -1.450 1.00 93.12 67 LYS A CA 1
ATOM 505 C C . LYS A 1 67 ? 5.222 -7.899 -2.791 1.00 93.12 67 LYS A C 1
ATOM 507 O O . LYS A 1 67 ? 6.026 -7.831 -3.721 1.00 93.12 67 LYS A O 1
ATOM 512 N N . ARG A 1 68 ? 4.027 -8.496 -2.886 1.00 93.25 68 ARG A N 1
ATOM 513 C CA . ARG A 1 68 ? 3.498 -9.143 -4.100 1.00 93.25 68 ARG A CA 1
ATOM 514 C C . ARG A 1 68 ? 2.894 -8.150 -5.101 1.00 93.25 68 ARG A C 1
ATOM 516 O O . ARG A 1 68 ? 2.954 -8.411 -6.295 1.00 93.25 68 ARG A O 1
ATOM 523 N N . GLY A 1 69 ? 2.388 -7.001 -4.649 1.00 89.81 69 GLY A N 1
ATOM 524 C CA . GLY A 1 69 ? 1.733 -5.971 -5.474 1.00 89.81 69 GLY A CA 1
ATOM 525 C C . GLY A 1 69 ? 2.651 -5.129 -6.375 1.00 89.81 69 GLY A C 1
ATOM 526 O O . GLY A 1 69 ? 2.481 -3.911 -6.467 1.00 89.81 69 GLY A O 1
ATOM 527 N N . ARG A 1 70 ? 3.655 -5.743 -7.011 1.00 90.06 70 ARG A N 1
ATOM 528 C CA . ARG A 1 70 ? 4.558 -5.070 -7.960 1.00 90.06 70 ARG A CA 1
ATOM 529 C C . ARG A 1 70 ? 3.804 -4.651 -9.220 1.00 90.06 70 ARG A C 1
ATOM 531 O O . ARG A 1 70 ? 2.932 -5.375 -9.686 1.00 90.06 70 ARG A O 1
ATOM 538 N N . ALA A 1 71 ? 4.177 -3.509 -9.797 1.00 89.25 71 ALA A N 1
ATOM 539 C CA . ALA A 1 71 ? 3.576 -3.049 -11.052 1.00 89.25 71 ALA A CA 1
ATOM 540 C C . ALA A 1 71 ? 4.043 -3.866 -12.272 1.00 89.25 71 ALA A C 1
ATOM 542 O O . ALA A 1 71 ? 3.276 -4.089 -13.200 1.00 89.25 71 ALA A O 1
ATOM 543 N N . HIS A 1 72 ? 5.309 -4.292 -12.279 1.00 87.69 72 HIS A N 1
ATOM 544 C CA . HIS A 1 72 ? 5.928 -5.131 -13.310 1.00 87.69 72 HIS A CA 1
ATOM 545 C C . HIS A 1 72 ? 7.158 -5.853 -12.727 1.00 87.69 72 HIS A C 1
ATOM 547 O O . HIS A 1 72 ? 7.608 -5.536 -11.623 1.00 87.69 72 HIS A O 1
ATOM 553 N N . LYS A 1 73 ? 7.732 -6.819 -13.462 1.00 86.06 73 LYS A N 1
ATOM 554 C CA . LYS A 1 73 ? 8.846 -7.673 -12.988 1.00 86.06 73 LYS A CA 1
ATOM 555 C C . LYS A 1 73 ? 10.086 -6.879 -12.527 1.00 86.06 73 LYS A C 1
ATOM 557 O O . LYS A 1 73 ? 10.733 -7.289 -11.570 1.00 86.06 73 LYS A O 1
ATOM 562 N N . GLY A 1 74 ? 10.361 -5.735 -13.160 1.00 85.81 74 GLY A N 1
ATOM 563 C CA . GLY A 1 74 ? 11.459 -4.807 -12.826 1.00 85.81 74 GLY A CA 1
ATOM 564 C C . GLY A 1 74 ? 11.110 -3.672 -11.850 1.00 85.81 74 GLY A C 1
ATOM 565 O O . GLY A 1 74 ? 11.802 -2.660 -11.821 1.00 85.81 74 GLY A O 1
ATOM 566 N N . ASP A 1 75 ? 10.004 -3.762 -11.109 1.00 87.44 75 ASP A N 1
ATOM 567 C CA . ASP A 1 75 ? 9.658 -2.749 -10.111 1.00 87.44 75 ASP A CA 1
ATOM 568 C C . ASP A 1 75 ? 10.528 -2.885 -8.844 1.00 87.44 75 ASP A C 1
ATOM 570 O O . ASP A 1 75 ? 10.352 -3.814 -8.050 1.00 87.44 75 ASP A O 1
ATOM 574 N N . HIS A 1 76 ? 11.417 -1.912 -8.628 1.00 88.00 76 HIS A N 1
ATOM 575 C CA . HIS A 1 76 ? 12.300 -1.816 -7.458 1.00 88.00 76 HIS A CA 1
ATOM 576 C C . HIS A 1 76 ? 11.709 -1.000 -6.295 1.00 88.00 76 HIS A C 1
ATOM 578 O O . HIS A 1 76 ? 12.431 -0.573 -5.396 1.00 88.00 76 HIS A O 1
ATOM 584 N N . SER A 1 77 ? 10.394 -0.772 -6.284 1.00 91.56 77 SER A N 1
ATOM 585 C CA . SER A 1 77 ? 9.728 -0.089 -5.173 1.00 91.56 77 SER A CA 1
ATOM 586 C C . SER A 1 77 ? 9.898 -0.848 -3.852 1.00 91.56 77 SER A C 1
ATOM 588 O O . SER A 1 77 ? 9.784 -2.078 -3.792 1.00 91.56 77 SER A O 1
ATOM 590 N N . TYR A 1 78 ? 10.108 -0.107 -2.772 1.00 93.31 78 TYR A N 1
ATOM 591 C CA . TYR A 1 78 ? 10.193 -0.620 -1.410 1.00 93.31 78 TYR A CA 1
ATOM 592 C C . TYR A 1 78 ? 8.835 -0.522 -0.707 1.00 93.31 78 TYR A C 1
ATOM 594 O O . TYR A 1 78 ? 7.959 0.244 -1.107 1.00 93.31 78 TYR A O 1
ATOM 602 N N . VAL A 1 79 ? 8.629 -1.331 0.331 1.00 95.25 79 VAL A N 1
ATOM 603 C CA . VAL A 1 79 ? 7.396 -1.305 1.130 1.00 95.25 79 VAL A CA 1
ATOM 604 C C . VAL A 1 79 ? 7.589 -0.351 2.305 1.00 95.25 79 VAL A C 1
ATOM 606 O O . VAL A 1 79 ? 8.598 -0.416 2.999 1.00 95.25 79 VAL A O 1
ATOM 609 N N . VAL A 1 80 ? 6.617 0.527 2.524 1.00 94.44 80 VAL A N 1
ATOM 610 C CA . VAL A 1 80 ? 6.583 1.518 3.600 1.00 94.44 80 VAL A CA 1
ATOM 611 C C . VAL A 1 80 ? 5.351 1.270 4.454 1.00 94.44 80 VAL A C 1
ATOM 613 O O . VAL A 1 80 ? 4.271 1.009 3.924 1.00 94.44 80 VAL A O 1
ATOM 616 N N . GLN A 1 81 ? 5.508 1.364 5.771 1.00 95.19 81 GLN A N 1
ATOM 617 C CA . GLN A 1 81 ? 4.392 1.316 6.708 1.00 95.19 81 GLN A CA 1
ATOM 618 C C . GLN A 1 81 ? 3.773 2.709 6.858 1.00 95.19 81 GLN A C 1
ATOM 620 O O . GLN A 1 81 ? 4.482 3.699 7.028 1.00 95.19 81 GLN A O 1
ATOM 625 N N . LEU A 1 82 ? 2.449 2.768 6.829 1.00 92.81 82 LEU A N 1
ATOM 626 C CA . LEU A 1 82 ? 1.646 3.949 7.113 1.00 92.81 82 LEU A CA 1
ATOM 627 C C . LEU A 1 82 ? 0.693 3.633 8.267 1.00 92.81 82 LEU A C 1
ATOM 629 O O . LEU A 1 82 ? 0.384 2.471 8.534 1.00 92.81 82 LEU A O 1
ATOM 633 N N . ILE A 1 83 ? 0.237 4.671 8.955 1.00 93.25 83 ILE A N 1
ATOM 634 C CA . ILE A 1 83 ? -0.763 4.563 10.016 1.00 93.25 83 ILE A CA 1
ATOM 635 C C . ILE A 1 83 ? -1.974 5.372 9.561 1.00 93.25 83 ILE A C 1
ATOM 637 O O . ILE A 1 83 ? -1.829 6.546 9.226 1.00 93.25 83 ILE A O 1
ATOM 641 N N . ILE A 1 84 ? -3.141 4.732 9.516 1.00 90.88 84 ILE A N 1
ATOM 642 C CA . ILE A 1 84 ? -4.417 5.357 9.140 1.00 90.88 84 ILE A CA 1
ATOM 643 C C . ILE A 1 84 ? -5.448 5.185 10.257 1.00 90.88 84 ILE A C 1
ATOM 645 O O . ILE A 1 84 ? -5.256 4.365 11.154 1.00 90.88 84 ILE A O 1
ATOM 649 N N . SER A 1 85 ? -6.534 5.959 10.233 1.00 91.31 85 SER A N 1
ATOM 650 C CA . SER A 1 85 ? -7.618 5.787 11.204 1.00 91.31 85 SER A CA 1
ATOM 651 C C . SER A 1 85 ? -8.316 4.444 11.033 1.00 91.31 85 SER A C 1
ATOM 653 O O . SER A 1 85 ? -8.376 3.892 9.933 1.00 91.31 85 SER A O 1
ATOM 655 N N . ARG A 1 86 ? -8.868 3.924 12.133 1.00 89.81 86 ARG A N 1
ATOM 656 C CA . ARG A 1 86 ? -9.635 2.679 12.104 1.00 89.81 86 ARG A CA 1
ATOM 657 C C . ARG A 1 86 ? -10.836 2.752 11.157 1.00 89.81 86 ARG A C 1
ATOM 659 O O . ARG A 1 86 ? -11.022 1.834 10.376 1.00 89.81 86 ARG A O 1
ATOM 666 N N . GLN A 1 87 ? -11.566 3.868 11.163 1.00 90.75 87 GLN A N 1
ATOM 667 C CA . GLN A 1 87 ? -12.689 4.103 10.247 1.00 90.75 87 GLN A CA 1
ATOM 668 C C . GLN A 1 87 ? -12.252 3.995 8.782 1.00 90.75 87 GLN A C 1
ATOM 670 O O . GLN A 1 87 ? -12.833 3.226 8.030 1.00 90.75 87 GLN A O 1
ATOM 675 N N . LEU A 1 88 ? -11.173 4.689 8.399 1.00 90.56 88 LEU A N 1
ATOM 676 C CA . LEU A 1 88 ? -10.653 4.624 7.032 1.00 90.56 88 LEU A CA 1
ATOM 677 C C . LEU A 1 88 ? -10.165 3.213 6.678 1.00 90.56 88 LEU A C 1
ATOM 679 O O . LEU A 1 88 ? -10.331 2.765 5.550 1.00 90.56 88 LEU A O 1
ATOM 683 N N . PHE A 1 89 ? -9.569 2.502 7.635 1.00 92.25 89 PHE A N 1
ATOM 684 C CA . PHE A 1 89 ? -9.161 1.117 7.437 1.00 92.25 89 PHE A CA 1
ATOM 685 C C . PHE A 1 89 ? -10.354 0.199 7.153 1.00 92.25 89 PHE A C 1
ATOM 687 O O . PHE A 1 89 ? -10.289 -0.601 6.222 1.00 92.25 89 PHE A O 1
ATOM 694 N N . ASP A 1 90 ? -11.425 0.319 7.933 1.00 92.00 90 ASP A N 1
ATOM 695 C CA . ASP A 1 90 ? -12.617 -0.511 7.776 1.00 92.00 90 ASP A CA 1
ATOM 696 C C . ASP A 1 90 ? -13.347 -0.189 6.451 1.00 92.00 90 ASP A C 1
ATOM 698 O O . ASP A 1 90 ? -13.821 -1.112 5.790 1.00 92.00 90 ASP A O 1
ATOM 702 N N . THR A 1 91 ? -13.336 1.075 5.998 1.00 91.88 91 THR A N 1
ATOM 703 C CA . THR A 1 91 ? -13.848 1.479 4.672 1.00 91.88 91 THR A CA 1
ATOM 704 C C . THR A 1 91 ? -13.012 0.925 3.517 1.00 91.88 91 THR A C 1
ATOM 706 O O . THR A 1 91 ? -13.570 0.448 2.536 1.00 91.88 91 THR A O 1
ATOM 709 N N . LEU A 1 92 ? -11.679 0.979 3.617 1.00 92.38 92 LEU A N 1
ATOM 710 C CA . LEU A 1 92 ? -10.775 0.569 2.534 1.00 92.38 92 LEU A CA 1
ATOM 711 C C . LEU A 1 92 ? -10.608 -0.950 2.419 1.00 92.38 92 LEU A C 1
ATOM 713 O O . LEU A 1 92 ? -10.287 -1.459 1.348 1.00 92.38 92 LEU A O 1
ATOM 717 N N . PHE A 1 93 ? -10.776 -1.693 3.513 1.00 93.44 93 PHE A N 1
ATOM 718 C CA . PHE A 1 93 ? -10.558 -3.142 3.537 1.00 93.44 93 PHE A CA 1
ATOM 719 C C . PHE A 1 93 ? -11.799 -3.921 4.007 1.00 93.44 93 PHE A C 1
ATOM 721 O O . PHE A 1 93 ? -11.691 -4.721 4.949 1.00 93.44 93 PHE A O 1
ATOM 728 N N . PRO A 1 94 ? -12.965 -3.749 3.349 1.00 91.06 94 PRO A N 1
ATOM 729 C CA . PRO A 1 94 ? -14.166 -4.494 3.694 1.00 91.06 94 PRO A CA 1
ATOM 730 C C . PRO A 1 94 ? -13.991 -5.979 3.349 1.00 91.06 94 PRO A C 1
ATOM 732 O O . PRO A 1 94 ? -13.202 -6.350 2.477 1.00 91.06 94 PRO A O 1
ATOM 735 N N . ASN A 1 95 ? -14.729 -6.848 4.043 1.00 87.75 95 ASN A N 1
ATOM 736 C CA . ASN A 1 95 ? -14.892 -8.271 3.702 1.00 87.75 95 ASN A CA 1
ATOM 737 C C . ASN A 1 95 ? -13.588 -9.074 3.517 1.00 87.75 95 ASN A C 1
ATOM 739 O O . ASN A 1 95 ? -13.549 -10.059 2.788 1.00 87.75 95 ASN A O 1
ATOM 743 N N . GLY A 1 96 ? -12.504 -8.673 4.186 1.00 84.69 96 GLY A N 1
ATOM 744 C CA . GLY A 1 96 ? -11.230 -9.393 4.118 1.00 84.69 96 GLY A CA 1
ATOM 745 C C . GLY A 1 96 ? -10.331 -9.014 2.938 1.00 84.69 96 GLY A C 1
ATOM 746 O O . GLY A 1 96 ? -9.282 -9.640 2.773 1.00 84.69 96 GLY A O 1
ATOM 747 N N . ASN A 1 97 ? -10.666 -7.965 2.179 1.00 92.06 97 ASN A N 1
ATOM 748 C CA . ASN A 1 97 ? -9.805 -7.445 1.119 1.00 92.06 97 ASN A CA 1
ATOM 749 C C . ASN A 1 97 ? -8.390 -7.138 1.640 1.00 92.06 97 ASN A C 1
ATOM 751 O O . ASN A 1 97 ? -8.188 -6.596 2.731 1.00 92.06 97 ASN A O 1
ATOM 755 N N . LEU A 1 98 ? -7.382 -7.522 0.853 1.00 94.12 98 LEU A N 1
ATOM 756 C CA . LEU A 1 98 ? -5.965 -7.341 1.199 1.00 94.12 98 LEU A CA 1
ATOM 757 C C . LEU A 1 98 ? -5.337 -6.117 0.528 1.00 94.12 98 LEU A C 1
ATOM 759 O O . LEU A 1 98 ? -4.257 -5.680 0.942 1.00 94.12 98 LEU A O 1
ATOM 763 N N . VAL A 1 99 ? -5.994 -5.592 -0.504 1.00 94.31 99 VAL A N 1
ATOM 764 C CA . VAL A 1 99 ? -5.551 -4.470 -1.329 1.00 94.31 99 VAL A CA 1
ATOM 765 C C . VAL A 1 99 ? -6.732 -3.528 -1.505 1.00 94.31 99 VAL A C 1
ATOM 767 O O . VAL A 1 99 ? -7.822 -4.002 -1.803 1.00 94.31 99 VAL A O 1
ATOM 770 N N . ALA A 1 100 ? -6.484 -2.236 -1.335 1.00 93.44 100 ALA A N 1
ATOM 771 C CA . ALA A 1 100 ? -7.427 -1.168 -1.625 1.00 93.44 100 ALA A CA 1
ATOM 772 C C . ALA A 1 100 ? -6.857 -0.304 -2.756 1.00 93.44 100 ALA A C 1
ATOM 774 O O . ALA A 1 100 ? -5.672 0.060 -2.707 1.00 93.44 100 ALA A O 1
ATOM 775 N N . ASP A 1 101 ? -7.670 -0.001 -3.766 1.00 92.75 101 ASP A N 1
ATOM 776 C CA . ASP A 1 101 ? -7.349 0.951 -4.827 1.00 92.75 101 ASP A CA 1
ATOM 777 C C . ASP A 1 101 ? -8.073 2.273 -4.562 1.00 92.75 101 ASP A C 1
ATOM 779 O O . ASP A 1 101 ? -9.286 2.402 -4.695 1.00 92.75 101 ASP A O 1
ATOM 783 N N . LEU A 1 102 ? -7.292 3.293 -4.227 1.00 89.19 102 LEU A N 1
ATOM 784 C CA . LEU A 1 102 ? -7.748 4.632 -3.862 1.00 89.19 102 LEU A CA 1
ATOM 785 C C . LEU A 1 102 ? -8.467 5.375 -4.999 1.00 89.19 102 LEU A C 1
ATOM 787 O O . LEU A 1 102 ? -8.934 6.487 -4.783 1.00 89.19 102 LEU A O 1
ATOM 791 N N . ARG A 1 103 ? -8.517 4.817 -6.214 1.00 85.25 103 ARG A N 1
ATOM 792 C CA . ARG A 1 103 ? -9.332 5.349 -7.318 1.00 85.25 103 ARG A CA 1
ATOM 793 C C . ARG A 1 103 ? -10.797 4.932 -7.247 1.00 85.25 103 ARG A C 1
ATOM 795 O O . ARG A 1 103 ? -11.620 5.569 -7.894 1.00 85.25 103 ARG A O 1
ATOM 802 N N . HIS A 1 104 ? -11.078 3.826 -6.568 1.00 77.06 104 HIS A N 1
ATOM 803 C CA . HIS A 1 104 ? -12.395 3.193 -6.532 1.00 77.06 104 HIS A CA 1
ATOM 804 C C . HIS A 1 104 ? -12.955 3.111 -5.111 1.00 77.06 104 HIS A C 1
ATOM 806 O O . HIS A 1 104 ? -14.167 3.169 -4.942 1.00 77.06 104 HIS A O 1
ATOM 812 N N . ASP A 1 105 ? -12.076 3.005 -4.111 1.00 65.88 105 ASP A N 1
ATOM 813 C CA . ASP A 1 105 ? -12.445 2.734 -2.719 1.00 65.88 105 ASP A CA 1
ATOM 814 C C . ASP A 1 105 ? -12.504 4.003 -1.836 1.00 65.88 105 ASP A C 1
ATOM 816 O O . ASP A 1 105 ? -12.649 3.897 -0.616 1.00 65.88 105 ASP A O 1
ATOM 820 N N . LEU A 1 106 ? -12.355 5.197 -2.429 1.00 59.22 106 LEU A N 1
ATOM 821 C CA . LEU A 1 106 ? -12.468 6.509 -1.774 1.00 59.22 106 LEU A CA 1
ATOM 822 C C . LEU A 1 106 ? -13.529 7.382 -2.443 1.00 59.22 106 LEU A C 1
ATOM 824 O O . LEU A 1 106 ? -13.609 7.343 -3.690 1.00 59.22 106 LEU A O 1
#